Protein AF-A0A539DDQ6-F1 (afdb_monomer_lite)

Secondary structure (DSSP, 8-state):
-EEEE-SSS-EEEEEEESSTTS-EEEEEE-TT-EEE------SEEEEEEEEETTEEEEEEEEEE-TTS--EEEEEESSTT-EEEEEE-

Structure (mmCIF, N/CA/C/O backbone):
data_AF-A0A539DDQ6-F1
#
_entry.id   AF-A0A539DDQ6-F1
#
loop_
_atom_site.group_PDB
_atom_site.id
_atom_site.type_symbol
_atom_site.label_atom_id
_atom_site.label_alt_id
_atom_site.label_comp_id
_atom_site.label_asym_id
_atom_site.label_entity_id
_atom_site.label_seq_id
_atom_site.pdbx_PDB_ins_code
_atom_site.Cartn_x
_atom_site.Cartn_y
_atom_site.Cartn_z
_atom_site.occupancy
_atom_site.B_iso_or_equiv
_atom_site.auth_seq_id
_atom_site.auth_comp_id
_atom_site.auth_asym_id
_atom_site.auth_atom_id
_atom_site.pdbx_PDB_model_num
ATOM 1 N N . MET A 1 1 ? 0.058 -6.656 -7.301 1.00 90.19 1 MET A N 1
ATOM 2 C CA . MET A 1 1 ? 0.025 -5.788 -6.109 1.00 90.19 1 MET A CA 1
ATOM 3 C C . MET A 1 1 ? -1.163 -6.169 -5.244 1.00 90.19 1 MET A C 1
ATOM 5 O O . MET A 1 1 ? -2.251 -6.381 -5.768 1.00 90.19 1 MET A O 1
ATOM 9 N N . ILE A 1 2 ? -0.936 -6.284 -3.945 1.00 94.75 2 ILE A N 1
ATOM 10 C CA . ILE A 1 2 ? -1.913 -6.587 -2.906 1.00 94.75 2 ILE A CA 1
ATOM 11 C C . ILE A 1 2 ? -1.927 -5.391 -1.960 1.00 94.75 2 ILE A C 1
ATOM 13 O O . ILE A 1 2 ? -0.864 -4.947 -1.537 1.00 94.75 2 ILE A O 1
ATOM 17 N N . ILE A 1 3 ? -3.110 -4.868 -1.663 1.00 95.25 3 ILE A N 1
ATOM 18 C CA . ILE A 1 3 ? -3.308 -3.748 -0.745 1.00 95.25 3 ILE A CA 1
ATOM 19 C C . ILE A 1 3 ? -4.338 -4.207 0.273 1.00 95.25 3 ILE A C 1
ATOM 21 O O . ILE A 1 3 ? -5.449 -4.576 -0.110 1.00 95.25 3 ILE A O 1
ATOM 25 N N . GLU A 1 4 ? -3.967 -4.232 1.544 1.00 96.69 4 GLU A N 1
ATOM 26 C CA . GLU A 1 4 ? -4.823 -4.753 2.604 1.00 96.69 4 GLU A CA 1
ATOM 27 C C . GLU A 1 4 ? -4.849 -3.838 3.820 1.00 96.69 4 GLU A C 1
ATOM 29 O O . GLU A 1 4 ? -3.836 -3.254 4.208 1.00 96.69 4 GLU A O 1
ATOM 34 N N . ASN A 1 5 ? -6.027 -3.726 4.427 1.00 96.75 5 ASN A N 1
ATOM 35 C CA . ASN A 1 5 ? -6.194 -3.063 5.708 1.00 96.75 5 ASN A CA 1
ATOM 36 C C . ASN A 1 5 ? -6.189 -4.118 6.818 1.00 96.75 5 ASN A C 1
ATOM 38 O O . ASN A 1 5 ? -7.162 -4.844 7.011 1.00 96.75 5 ASN A O 1
ATOM 42 N N . VAL A 1 6 ? -5.077 -4.195 7.543 1.00 96.81 6 VAL A N 1
ATOM 43 C CA . VAL A 1 6 ? -4.878 -5.086 8.698 1.00 96.81 6 VAL A CA 1
ATOM 44 C C . VAL A 1 6 ? -5.131 -4.363 10.030 1.00 96.81 6 VAL A C 1
ATOM 46 O O . VAL A 1 6 ? -4.804 -4.883 11.097 1.00 96.81 6 VAL A O 1
ATOM 49 N N . GLY A 1 7 ? -5.658 -3.136 9.975 1.00 93.81 7 GLY A N 1
ATOM 50 C CA . GLY A 1 7 ? -6.075 -2.346 11.129 1.00 93.81 7 GLY A CA 1
ATOM 51 C C . GLY A 1 7 ? -7.532 -2.570 11.530 1.00 93.81 7 GLY A C 1
ATOM 52 O O . GLY A 1 7 ? -8.240 -3.409 10.981 1.00 93.81 7 GLY A O 1
ATOM 53 N N . GLU A 1 8 ? -7.975 -1.779 12.508 1.00 94.44 8 GLU A N 1
ATOM 54 C CA . GLU A 1 8 ? -9.320 -1.856 13.105 1.00 94.44 8 GLU A CA 1
ATOM 55 C C . GLU A 1 8 ? -10.265 -0.748 12.615 1.00 94.44 8 GLU A C 1
ATOM 57 O O . GLU A 1 8 ? -11.444 -0.733 12.959 1.00 94.44 8 GLU A O 1
ATOM 62 N N . GLN A 1 9 ? -9.758 0.188 11.811 1.00 91.94 9 GLN A N 1
ATOM 63 C CA . GLN A 1 9 ? -10.509 1.328 11.287 1.00 91.94 9 GLN A CA 1
ATOM 64 C C . GLN A 1 9 ? -10.439 1.354 9.766 1.00 91.94 9 GLN A C 1
ATOM 66 O O . GLN A 1 9 ? -9.481 0.853 9.178 1.00 91.94 9 GLN A O 1
ATOM 71 N N . ASP A 1 10 ? -11.434 1.968 9.131 1.00 92.88 10 ASP A N 1
ATOM 72 C CA . ASP A 1 10 ? -11.397 2.234 7.697 1.00 92.88 10 ASP A CA 1
ATOM 73 C C . ASP A 1 10 ? -10.176 3.089 7.333 1.00 92.88 10 ASP A C 1
ATOM 75 O O . ASP A 1 10 ? -9.848 4.050 8.029 1.00 92.88 10 ASP A O 1
ATOM 79 N N . ALA A 1 11 ? -9.539 2.766 6.210 1.00 92.50 11 ALA A N 1
ATOM 80 C CA . ALA A 1 11 ? -8.398 3.507 5.690 1.00 92.50 11 ALA A CA 1
ATOM 81 C C . ALA A 1 11 ? -8.679 3.963 4.259 1.00 92.50 11 ALA A C 1
ATOM 83 O O . ALA A 1 11 ? -9.026 3.153 3.398 1.00 92.50 11 ALA A O 1
ATOM 84 N N . GLU A 1 12 ? -8.517 5.255 3.981 1.00 95.69 12 GLU A N 1
ATOM 85 C CA . GLU A 1 12 ? -8.475 5.740 2.606 1.00 95.69 12 GLU A CA 1
ATOM 86 C C . GLU A 1 12 ? -7.030 5.693 2.116 1.00 95.69 12 GLU A C 1
ATOM 88 O O . GLU A 1 12 ? -6.163 6.368 2.659 1.00 95.69 12 GLU A O 1
ATOM 93 N N . VAL A 1 13 ? -6.762 4.873 1.104 1.00 95.25 13 VAL A N 1
ATOM 94 C CA . VAL A 1 13 ? -5.410 4.581 0.629 1.00 95.25 13 VAL A CA 1
ATOM 95 C C . VAL A 1 13 ? -5.299 4.971 -0.836 1.00 95.25 13 VAL A C 1
ATOM 97 O O . VAL A 1 13 ? -6.178 4.648 -1.637 1.00 95.25 13 VAL A O 1
ATOM 100 N N . SER A 1 14 ? -4.208 5.634 -1.205 1.00 94.25 14 SER A N 1
ATOM 101 C CA . SER A 1 14 ? -3.763 5.746 -2.588 1.00 94.25 14 SER A CA 1
ATOM 102 C C . SER A 1 14 ? -2.376 5.146 -2.763 1.00 94.25 14 SER A C 1
ATOM 104 O O . SER A 1 14 ? -1.570 5.097 -1.837 1.00 94.25 14 SER A O 1
ATOM 106 N N . VAL A 1 15 ? -2.116 4.637 -3.957 1.00 92.19 15 VAL A N 1
ATOM 107 C CA . VAL A 1 15 ? -0.821 4.114 -4.368 1.00 92.19 15 VAL A CA 1
ATOM 108 C C . VAL A 1 15 ? -0.519 4.697 -5.730 1.00 92.19 15 VAL A C 1
ATOM 110 O O . VAL A 1 15 ? -1.273 4.479 -6.677 1.00 92.19 15 VAL A O 1
ATOM 113 N N . ASP A 1 16 ? 0.596 5.405 -5.823 1.00 89.88 16 ASP A N 1
ATOM 114 C CA . ASP A 1 16 ? 1.013 6.121 -7.017 1.00 89.88 16 ASP A CA 1
ATOM 115 C C . ASP A 1 16 ? 2.472 5.788 -7.315 1.00 89.88 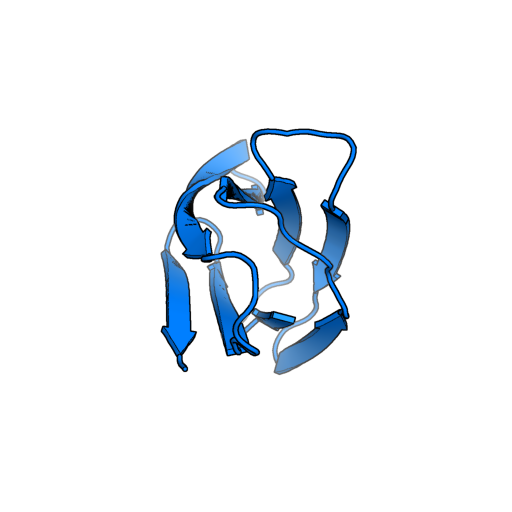16 ASP A C 1
ATOM 117 O O . ASP A 1 16 ? 3.329 5.807 -6.430 1.00 89.88 16 ASP A O 1
ATOM 121 N N . VAL A 1 17 ? 2.784 5.477 -8.568 1.00 86.19 17 VAL A N 1
ATOM 122 C CA . VAL A 1 17 ? 4.182 5.349 -9.003 1.00 86.19 17 VAL A CA 1
ATOM 123 C C . VAL A 1 17 ? 4.754 6.719 -9.358 1.00 86.19 17 VAL A C 1
ATOM 125 O O . VAL A 1 17 ? 4.029 7.589 -9.840 1.00 86.19 17 VAL A O 1
ATOM 128 N N . VAL A 1 18 ? 6.065 6.911 -9.170 1.00 78.44 18 VAL A N 1
ATOM 129 C CA . VAL A 1 18 ? 6.734 8.197 -9.471 1.00 78.44 18 VAL A CA 1
ATOM 130 C C . VAL A 1 18 ? 6.492 8.634 -10.922 1.00 78.44 18 VAL A C 1
ATOM 132 O O . VAL A 1 18 ? 6.265 9.810 -11.198 1.00 78.44 18 VAL A O 1
ATOM 135 N N . ASN A 1 19 ? 6.443 7.676 -11.847 1.00 77.38 19 ASN A N 1
ATOM 136 C CA . ASN A 1 19 ? 6.026 7.908 -13.223 1.00 77.38 19 ASN A CA 1
ATOM 137 C C . ASN A 1 19 ? 4.503 7.765 -13.365 1.00 77.38 19 ASN A C 1
ATOM 139 O O . ASN A 1 19 ? 4.016 6.719 -13.796 1.00 77.38 19 ASN A O 1
ATOM 143 N N . ALA A 1 20 ? 3.764 8.837 -13.058 1.00 62.16 20 ALA A N 1
ATOM 144 C CA . ALA A 1 20 ? 2.298 8.924 -12.898 1.00 62.16 20 ALA A CA 1
ATOM 145 C C . ALA A 1 20 ? 1.395 8.373 -14.039 1.00 62.16 20 ALA A C 1
ATOM 147 O O . ALA A 1 20 ? 0.175 8.478 -13.970 1.00 62.16 20 ALA A O 1
ATOM 148 N N . ARG A 1 21 ? 1.954 7.773 -15.096 1.00 73.25 21 ARG A N 1
ATOM 149 C CA . ARG A 1 21 ? 1.229 7.116 -16.198 1.00 73.25 21 ARG A CA 1
ATOM 150 C C . ARG A 1 21 ? 1.226 5.589 -16.136 1.00 73.25 21 ARG A C 1
ATOM 152 O O . ARG A 1 21 ? 0.574 4.964 -16.965 1.00 73.25 21 ARG A O 1
ATOM 159 N N . GLN A 1 22 ? 1.972 4.981 -15.217 1.00 79.31 22 GLN A N 1
ATOM 160 C CA . GLN A 1 22 ? 2.141 3.523 -15.205 1.00 79.31 22 GLN A CA 1
ATOM 161 C C . GLN A 1 22 ? 1.184 2.812 -14.258 1.00 79.31 22 GLN A C 1
ATOM 163 O O . GLN A 1 22 ? 0.703 1.722 -14.562 1.00 79.31 22 GLN A O 1
ATOM 168 N N . PHE A 1 23 ? 0.894 3.436 -13.121 1.00 85.69 23 PHE A N 1
ATOM 169 C CA . PHE A 1 23 ? -0.040 2.915 -12.143 1.00 85.69 23 PHE A CA 1
ATOM 170 C C . PHE A 1 23 ? -0.422 4.009 -11.150 1.00 85.69 23 PHE A C 1
ATOM 172 O O . PHE A 1 23 ? 0.445 4.646 -10.549 1.00 85.69 23 PHE A O 1
ATOM 179 N N . SER A 1 24 ? -1.723 4.170 -10.959 1.00 89.38 24 SER A N 1
ATOM 180 C CA . SER A 1 24 ? -2.298 4.858 -9.816 1.00 89.38 24 SER A CA 1
ATOM 181 C C . SER A 1 24 ? -3.534 4.096 -9.364 1.00 89.38 24 SER A C 1
ATOM 183 O O . SER A 1 24 ? -4.287 3.530 -10.165 1.00 89.38 24 SER A O 1
ATOM 185 N N . TRP A 1 25 ? -3.738 4.049 -8.058 1.00 92.62 25 TRP A N 1
ATOM 186 C CA . TRP A 1 25 ? -4.941 3.499 -7.463 1.00 92.62 25 TRP A CA 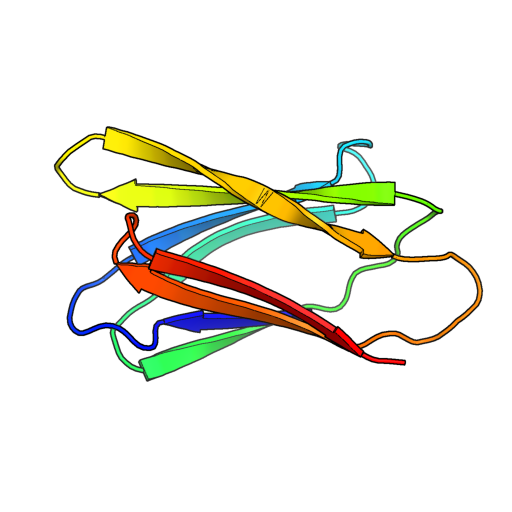1
ATOM 187 C C . TRP A 1 25 ? -5.311 4.302 -6.228 1.00 92.62 25 TRP A C 1
ATOM 189 O O . TRP A 1 25 ? -4.441 4.740 -5.487 1.00 92.62 25 TRP A O 1
ATOM 199 N N . ARG A 1 26 ? -6.611 4.457 -5.985 1.00 94.88 26 ARG A N 1
ATOM 200 C CA . ARG A 1 26 ? -7.146 5.018 -4.749 1.00 94.88 26 ARG A CA 1
ATOM 201 C C . ARG A 1 26 ? -8.414 4.279 -4.361 1.00 94.88 26 ARG A C 1
ATOM 203 O O . ARG A 1 26 ? -9.227 3.953 -5.228 1.00 94.88 26 ARG A O 1
ATOM 210 N N . GLY A 1 27 ? -8.594 4.038 -3.071 1.00 95.31 27 GLY A N 1
ATOM 211 C CA . GLY A 1 27 ? -9.800 3.421 -2.545 1.00 95.31 27 GLY A CA 1
ATOM 212 C C . GLY A 1 27 ? -9.878 3.480 -1.027 1.00 95.31 27 GLY A C 1
ATOM 213 O O . GLY A 1 27 ? -8.873 3.624 -0.336 1.00 95.31 27 GLY A O 1
ATOM 214 N N . ARG A 1 28 ? -11.101 3.356 -0.515 1.00 95.25 28 ARG A N 1
ATOM 215 C CA . ARG A 1 28 ? -11.363 3.121 0.905 1.00 95.25 28 ARG A CA 1
ATOM 216 C C . ARG A 1 28 ? -11.349 1.618 1.160 1.00 95.25 28 ARG A C 1
ATOM 218 O O . ARG A 1 28 ? -11.981 0.886 0.407 1.00 95.25 28 ARG A O 1
ATOM 225 N N . LEU A 1 29 ? -10.651 1.193 2.206 1.00 95.31 29 LEU A N 1
ATOM 226 C CA . LEU A 1 29 ? -10.552 -0.194 2.652 1.00 95.31 29 LEU A CA 1
ATOM 227 C C . LEU A 1 29 ? -11.132 -0.316 4.058 1.00 95.31 29 LEU A C 1
ATOM 229 O O . LEU A 1 29 ? -10.663 0.357 4.979 1.00 95.31 29 LEU A O 1
ATOM 233 N N . ARG A 1 30 ? -12.119 -1.190 4.236 1.00 95.62 30 ARG A N 1
ATOM 234 C CA . ARG A 1 30 ? -12.629 -1.571 5.561 1.00 95.62 30 ARG A CA 1
ATOM 235 C C . ARG A 1 30 ? -11.623 -2.464 6.301 1.00 95.62 30 ARG A C 1
ATOM 237 O O . ARG A 1 30 ? -10.772 -3.069 5.647 1.00 95.62 30 ARG A O 1
ATOM 244 N N . PRO A 1 31 ? -11.712 -2.594 7.635 1.00 95.81 31 PRO A N 1
ATOM 245 C CA . PRO A 1 31 ? -10.924 -3.568 8.389 1.00 95.81 31 PRO A CA 1
ATOM 246 C C . PRO A 1 31 ? -11.011 -4.973 7.780 1.00 95.81 31 PRO A C 1
ATOM 248 O O . PRO A 1 31 ? -12.104 -5.477 7.520 1.00 95.81 31 PRO A O 1
ATOM 251 N N . GLY A 1 32 ? -9.858 -5.593 7.525 1.00 96.19 32 GLY A N 1
ATOM 252 C CA . GLY A 1 32 ? -9.743 -6.914 6.900 1.00 96.19 32 GLY A CA 1
ATOM 253 C C . GLY A 1 32 ? -9.969 -6.943 5.383 1.00 96.19 32 GLY A C 1
ATOM 254 O O . GLY A 1 32 ? -9.854 -8.007 4.774 1.00 96.19 32 GLY A O 1
ATOM 255 N N . GLU A 1 33 ? -10.284 -5.812 4.747 1.00 97.31 33 GLU A N 1
ATOM 256 C CA . GLU A 1 33 ? -10.487 -5.751 3.301 1.00 97.31 33 GLU A CA 1
ATOM 257 C C . GLU A 1 33 ? -9.157 -5.827 2.547 1.00 97.31 33 GLU A C 1
ATOM 259 O O . GLU A 1 33 ? -8.156 -5.208 2.921 1.00 97.31 33 GLU A O 1
ATOM 264 N N . ARG A 1 34 ? -9.171 -6.572 1.437 1.00 96.94 34 ARG A N 1
ATOM 265 C CA . ARG A 1 34 ? -8.025 -6.763 0.551 1.00 96.94 34 ARG A CA 1
ATOM 266 C C . ARG A 1 34 ? -8.407 -6.489 -0.894 1.00 96.94 34 ARG A C 1
ATOM 268 O O . ARG A 1 34 ? -9.365 -7.048 -1.422 1.00 96.94 34 ARG A O 1
ATOM 275 N N . VAL A 1 35 ? -7.574 -5.704 -1.565 1.00 96.38 35 VAL A N 1
ATOM 276 C CA . VAL A 1 35 ? -7.686 -5.387 -2.986 1.00 96.38 35 VAL A CA 1
ATOM 277 C C . VAL A 1 35 ? -6.459 -5.912 -3.722 1.00 96.38 35 VAL A C 1
ATOM 279 O O . VAL A 1 35 ? -5.318 -5.711 -3.307 1.00 96.38 35 VAL A O 1
ATOM 282 N N . VAL A 1 36 ? -6.693 -6.583 -4.849 1.00 94.94 36 VAL A N 1
ATOM 283 C CA . VAL A 1 36 ? -5.631 -7.068 -5.736 1.00 94.94 36 VAL A CA 1
ATOM 284 C C . VAL A 1 36 ? -5.645 -6.250 -7.020 1.00 94.94 36 VAL A C 1
ATOM 286 O O . VAL A 1 36 ? -6.686 -6.078 -7.656 1.00 94.94 36 VAL A O 1
ATOM 289 N N . LYS A 1 37 ? -4.477 -5.732 -7.401 1.00 91.25 37 LYS A N 1
ATOM 290 C CA . LYS A 1 37 ? -4.269 -4.963 -8.628 1.00 91.25 37 LYS A CA 1
ATOM 291 C C . LYS A 1 37 ? -3.118 -5.532 -9.433 1.00 91.25 37 LYS A C 1
ATOM 293 O O . LYS A 1 37 ? -2.053 -5.850 -8.899 1.00 91.25 37 LYS A O 1
ATOM 298 N N . PHE A 1 38 ? -3.330 -5.602 -10.737 1.00 86.44 38 PHE A N 1
ATOM 299 C CA . PHE A 1 38 ? -2.260 -5.806 -11.697 1.00 86.44 38 PHE A CA 1
ATOM 300 C C . PHE A 1 38 ? -1.726 -4.441 -12.105 1.00 86.44 38 PHE A C 1
ATOM 302 O O . PHE A 1 38 ? -2.491 -3.545 -12.454 1.00 86.44 38 PHE A O 1
ATOM 309 N N . ALA A 1 39 ? -0.413 -4.292 -12.024 1.00 80.12 39 ALA A N 1
ATOM 310 C CA . ALA A 1 39 ? 0.298 -3.085 -12.391 1.00 80.12 39 ALA A CA 1
ATOM 311 C C . ALA A 1 39 ? 1.465 -3.496 -13.284 1.00 80.12 39 ALA A C 1
ATOM 313 O O . ALA A 1 39 ? 2.105 -4.520 -13.036 1.00 80.12 39 ALA A O 1
ATOM 314 N N . ARG A 1 40 ? 1.711 -2.722 -14.339 1.00 77.88 40 ARG A N 1
ATOM 315 C CA . ARG A 1 40 ? 2.918 -2.851 -15.153 1.00 77.88 40 ARG A CA 1
ATOM 316 C C . ARG A 1 40 ? 3.831 -1.703 -14.775 1.00 77.88 40 ARG A C 1
ATOM 318 O O . ARG A 1 40 ? 3.496 -0.549 -15.015 1.00 77.88 40 ARG A O 1
ATOM 325 N N . PHE A 1 41 ? 4.959 -2.044 -14.177 1.00 74.31 41 PHE A N 1
ATOM 326 C CA . PHE A 1 41 ? 5.979 -1.084 -13.800 1.00 74.31 41 PHE A CA 1
ATOM 327 C C . PHE A 1 41 ? 7.094 -1.104 -14.848 1.00 74.31 41 PHE A C 1
ATOM 329 O O . PHE A 1 41 ? 7.493 -2.173 -15.311 1.00 74.31 41 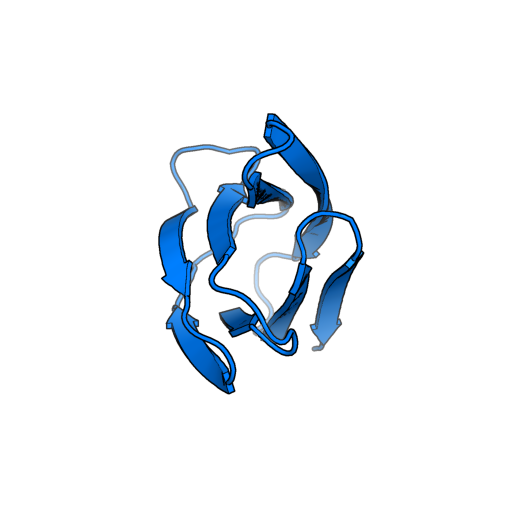PHE A O 1
ATOM 336 N N . SER A 1 42 ? 7.601 0.066 -15.227 1.00 76.44 42 SER A N 1
ATOM 337 C CA . SER A 1 42 ? 9.023 0.179 -15.554 1.00 76.44 42 SER A CA 1
ATOM 338 C C . SER A 1 42 ? 9.802 0.340 -14.251 1.00 76.44 42 SER A C 1
ATOM 340 O O . SER A 1 42 ? 9.190 0.616 -13.225 1.00 76.44 42 SER A O 1
ATOM 342 N N . ASP A 1 43 ? 11.125 0.220 -14.311 1.00 79.44 43 ASP A N 1
ATOM 343 C CA . ASP A 1 43 ? 12.063 0.494 -13.214 1.00 79.44 43 ASP A CA 1
ATOM 344 C C . ASP A 1 43 ? 11.681 1.749 -12.420 1.00 79.44 43 ASP A C 1
ATOM 346 O O . ASP A 1 43 ? 11.988 2.864 -12.840 1.00 79.44 43 ASP A O 1
ATOM 350 N N . ASN A 1 44 ? 10.956 1.579 -11.310 1.00 80.56 44 ASN A N 1
ATOM 351 C CA . ASN A 1 44 ? 10.329 2.687 -10.595 1.00 80.56 44 ASN A CA 1
ATOM 352 C C . ASN A 1 44 ? 10.143 2.399 -9.114 1.00 80.56 44 ASN A C 1
ATOM 354 O O . ASN A 1 44 ? 9.883 1.274 -8.690 1.00 80.56 44 ASN A O 1
ATOM 358 N N . SER A 1 45 ? 10.180 3.476 -8.338 1.00 85.81 45 SER A N 1
ATOM 359 C CA . SER A 1 45 ? 9.614 3.505 -6.999 1.00 85.81 45 SER A CA 1
ATOM 360 C C . SER A 1 45 ? 8.142 3.919 -7.032 1.00 85.81 45 SER A C 1
ATOM 362 O O . SER A 1 45 ? 7.651 4.552 -7.977 1.00 85.81 45 SER A O 1
ATOM 364 N N . PHE A 1 46 ? 7.429 3.566 -5.971 1.00 86.75 46 PHE A N 1
ATOM 365 C CA . PHE A 1 46 ? 6.072 4.037 -5.724 1.00 86.75 46 PHE A CA 1
ATOM 366 C C . PHE A 1 46 ? 5.942 4.644 -4.334 1.00 86.75 46 PHE A C 1
ATOM 368 O O . PHE A 1 46 ? 6.803 4.488 -3.468 1.00 86.75 46 PHE A O 1
ATOM 375 N N . ARG A 1 47 ? 4.853 5.376 -4.143 1.00 90.69 47 ARG A N 1
ATOM 376 C CA . ARG A 1 47 ? 4.444 5.993 -2.892 1.00 90.69 47 ARG A CA 1
ATOM 377 C C . ARG A 1 47 ? 3.074 5.450 -2.527 1.00 90.69 47 ARG A C 1
ATOM 379 O O . ARG A 1 47 ? 2.206 5.325 -3.388 1.00 90.69 47 ARG A O 1
ATOM 386 N N . THR A 1 48 ? 2.892 5.171 -1.247 1.00 92.75 48 THR A N 1
ATOM 387 C CA . THR A 1 48 ? 1.583 4.867 -0.678 1.00 92.75 48 THR A CA 1
ATOM 388 C C . THR A 1 48 ? 1.172 6.045 0.180 1.00 92.75 48 THR A C 1
ATOM 390 O O . THR A 1 48 ? 1.951 6.507 1.005 1.00 92.75 48 THR A O 1
ATOM 393 N N . THR A 1 49 ? -0.046 6.525 0.019 1.00 93.81 49 THR A N 1
ATOM 394 C CA . THR A 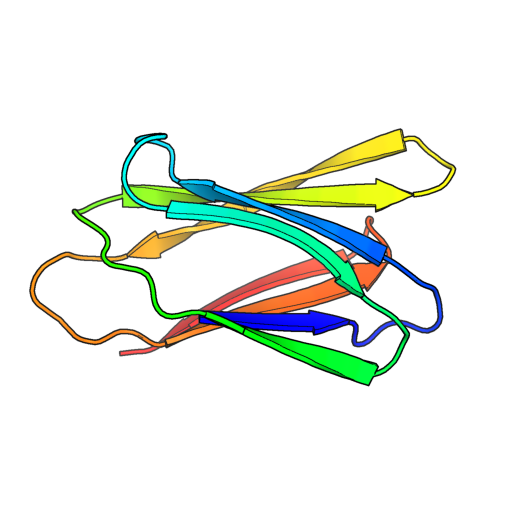1 49 ? -0.612 7.575 0.856 1.00 93.81 49 THR A CA 1
ATOM 395 C C . THR A 1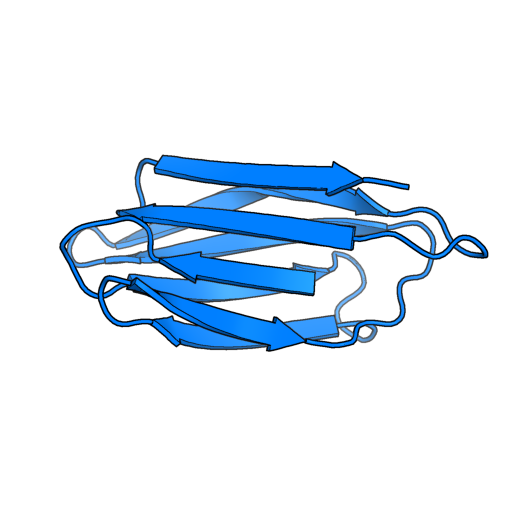 49 ? -1.809 7.008 1.596 1.00 93.81 49 THR A C 1
ATOM 397 O O . THR A 1 49 ? -2.636 6.326 1.000 1.00 93.81 49 THR A O 1
ATOM 400 N N . CYS A 1 50 ? -1.913 7.279 2.891 1.00 93.81 50 CYS A N 1
ATOM 401 C CA . CYS A 1 50 ? -3.077 6.936 3.699 1.00 93.81 50 CYS A CA 1
ATOM 402 C C . CYS A 1 50 ? -3.694 8.214 4.264 1.00 93.81 50 CYS A C 1
ATOM 404 O O . CYS A 1 50 ? -2.969 9.101 4.708 1.00 93.81 50 CYS A O 1
ATOM 406 N N . ARG A 1 51 ? -5.021 8.315 4.257 1.00 92.25 51 ARG A N 1
ATOM 407 C CA . ARG A 1 51 ? -5.761 9.444 4.813 1.00 92.25 51 ARG A CA 1
ATOM 408 C C . ARG A 1 51 ? -6.679 8.995 5.944 1.00 92.25 51 ARG A C 1
ATOM 410 O O . ARG A 1 51 ? -7.444 8.041 5.792 1.00 92.25 51 ARG A O 1
ATOM 417 N N . ASP A 1 52 ? -6.606 9.725 7.049 1.00 87.06 52 ASP A N 1
ATOM 418 C CA . ASP A 1 52 ? -7.442 9.571 8.237 1.00 87.06 52 ASP A CA 1
ATOM 419 C C . ASP A 1 52 ? -7.911 10.940 8.769 1.00 87.06 52 ASP A C 1
ATOM 421 O O . ASP A 1 52 ? -7.767 11.970 8.108 1.00 87.06 52 ASP A O 1
ATOM 425 N N . ALA A 1 53 ? -8.508 10.955 9.965 1.00 85.12 53 ALA A N 1
ATOM 426 C CA . ALA A 1 53 ? -8.993 12.176 10.607 1.00 85.12 53 ALA A CA 1
ATOM 427 C C . ALA A 1 53 ? -7.875 13.171 10.983 1.00 85.12 53 ALA A C 1
ATOM 429 O O . ALA A 1 53 ? -8.162 14.355 11.150 1.00 85.12 53 ALA A O 1
ATOM 430 N N . ALA A 1 54 ? -6.624 12.717 11.121 1.00 84.94 54 ALA A N 1
ATOM 431 C CA . ALA A 1 54 ? -5.479 13.576 11.417 1.00 84.94 54 ALA A CA 1
ATOM 432 C C . ALA A 1 54 ? -4.873 14.199 10.147 1.00 84.94 54 ALA A C 1
ATOM 434 O O . ALA A 1 54 ? -4.145 15.187 10.241 1.00 84.94 54 ALA A O 1
ATOM 435 N N . GLY A 1 55 ? -5.188 13.655 8.968 1.00 87.56 55 GLY A N 1
ATOM 436 C CA . GLY A 1 55 ? -4.798 14.213 7.680 1.00 87.56 55 GLY A CA 1
ATOM 437 C C . GLY A 1 55 ? -4.298 13.160 6.698 1.00 87.56 55 GLY A C 1
ATOM 438 O O . GLY A 1 55 ? -4.736 12.012 6.698 1.00 87.56 55 GLY A O 1
ATOM 439 N N . GLU A 1 56 ? -3.401 13.585 5.811 1.00 92.06 56 GLU A N 1
ATOM 440 C CA . GLU A 1 56 ? -2.803 12.750 4.773 1.00 92.06 56 GLU A CA 1
ATOM 441 C C . GLU A 1 56 ? -1.362 12.381 5.144 1.00 92.06 56 GLU A C 1
ATOM 443 O O . GLU A 1 56 ? -0.538 13.251 5.420 1.00 92.06 56 GLU A O 1
ATOM 448 N N . HIS A 1 57 ? -1.059 11.084 5.127 1.00 91.81 57 HIS A N 1
ATOM 449 C CA . HIS A 1 57 ? 0.220 10.514 5.542 1.00 91.81 57 HIS A CA 1
ATOM 450 C C . HIS A 1 57 ? 0.855 9.786 4.361 1.00 91.81 57 HIS A C 1
ATOM 452 O O . HIS A 1 57 ? 0.343 8.766 3.893 1.00 91.81 57 HIS A O 1
ATOM 458 N N . ALA A 1 58 ? 1.970 10.320 3.866 1.00 91.88 58 ALA A N 1
ATOM 459 C CA . ALA A 1 58 ? 2.725 9.719 2.775 1.00 91.88 58 ALA A CA 1
ATOM 460 C C . ALA A 1 58 ? 3.776 8.742 3.312 1.00 91.88 58 ALA A C 1
ATOM 462 O O . ALA A 1 58 ? 4.567 9.079 4.190 1.00 91.88 58 ALA A O 1
ATOM 463 N N . HIS A 1 59 ? 3.828 7.560 2.712 1.00 91.75 59 HIS A N 1
ATOM 464 C CA . HIS A 1 59 ? 4.757 6.486 3.035 1.00 91.75 59 HIS A CA 1
ATOM 465 C C . HIS A 1 59 ? 5.595 6.142 1.814 1.00 91.75 59 HIS A C 1
ATOM 467 O O . HIS A 1 59 ? 5.085 6.000 0.695 1.00 91.75 59 HIS A O 1
ATOM 473 N N . ALA A 1 60 ? 6.902 6.012 2.030 1.00 86.62 60 ALA A N 1
ATOM 474 C CA . ALA A 1 60 ? 7.795 5.507 1.002 1.00 86.62 60 ALA A CA 1
ATOM 475 C C . ALA A 1 60 ? 7.398 4.063 0.665 1.00 86.62 60 ALA A C 1
ATOM 477 O O . ALA A 1 60 ? 7.278 3.221 1.555 1.00 86.62 60 ALA A O 1
ATOM 478 N N . GLY A 1 61 ? 7.156 3.794 -0.616 1.00 83.69 61 GLY A N 1
ATOM 479 C CA . GLY A 1 61 ? 6.944 2.438 -1.099 1.00 83.69 61 GLY A CA 1
ATOM 480 C C . GLY A 1 61 ? 8.265 1.720 -1.369 1.00 83.69 61 GLY A C 1
ATOM 481 O O . GLY A 1 61 ? 9.335 2.119 -0.908 1.00 83.69 61 GLY A O 1
ATOM 482 N N . GLY A 1 62 ? 8.171 0.645 -2.146 1.00 86.25 62 GLY A N 1
ATOM 483 C CA . GLY A 1 62 ? 9.313 -0.132 -2.613 1.00 86.25 62 GLY A CA 1
ATOM 484 C C . GLY A 1 62 ? 9.771 0.280 -4.010 1.00 86.25 62 GLY A C 1
ATOM 485 O O . GLY A 1 62 ? 9.185 1.153 -4.654 1.00 86.25 62 GLY A O 1
ATOM 486 N N . TYR A 1 63 ? 10.812 -0.398 -4.483 1.00 88.50 63 TYR A N 1
ATOM 487 C CA . TYR A 1 63 ? 11.262 -0.346 -5.868 1.00 88.50 63 TYR A CA 1
ATOM 488 C C . TYR A 1 63 ? 10.862 -1.635 -6.581 1.00 88.50 63 TYR A C 1
ATOM 490 O O . TYR A 1 63 ? 10.937 -2.712 -5.994 1.00 88.50 63 TYR A O 1
ATOM 498 N N . VAL A 1 64 ? 10.438 -1.512 -7.832 1.00 87.06 64 VAL A N 1
ATOM 499 C CA . VAL A 1 64 ? 10.058 -2.632 -8.693 1.00 87.06 64 VAL A CA 1
ATOM 500 C C . VAL A 1 64 ? 10.867 -2.574 -9.977 1.00 87.06 64 VAL A C 1
ATOM 502 O O . VAL A 1 64 ? 10.893 -1.550 -10.663 1.00 87.06 64 VAL A O 1
ATOM 505 N N . THR A 1 65 ? 11.527 -3.684 -10.292 1.00 83.69 65 THR A N 1
ATOM 506 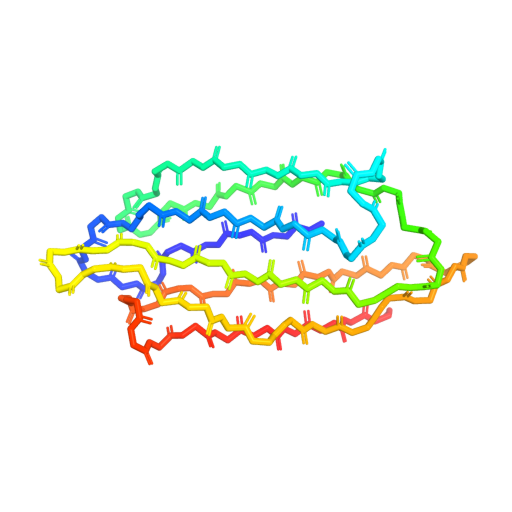C CA . THR A 1 65 ? 12.353 -3.817 -11.500 1.00 83.69 65 THR A CA 1
ATOM 507 C C . THR A 1 65 ? 11.503 -4.244 -12.693 1.00 83.69 65 THR A C 1
ATOM 509 O O . THR A 1 65 ? 10.577 -5.044 -12.557 1.00 83.69 65 THR A O 1
ATOM 512 N N . ASN A 1 66 ? 11.804 -3.735 -13.881 1.00 80.25 66 ASN A N 1
ATOM 513 C CA . ASN A 1 66 ? 11.174 -4.183 -15.113 1.00 80.25 66 ASN A CA 1
ATOM 514 C C . ASN A 1 66 ? 11.586 -5.633 -15.458 1.00 80.25 66 ASN A C 1
ATOM 516 O O . ASN A 1 66 ? 12.561 -6.171 -14.938 1.00 80.25 66 ASN A O 1
ATOM 520 N N . GLY A 1 67 ? 10.821 -6.295 -16.330 1.00 78.50 67 GLY A N 1
ATOM 521 C CA . GLY A 1 67 ? 11.204 -7.598 -16.893 1.00 78.50 67 GLY A CA 1
ATOM 522 C C . GLY A 1 67 ? 11.074 -8.808 -15.957 1.00 78.50 67 GLY A C 1
ATOM 523 O O . GLY A 1 67 ? 11.125 -9.932 -16.449 1.00 78.50 67 GLY A O 1
ATOM 524 N N . MET A 1 68 ? 10.835 -8.612 -14.654 1.00 81.44 68 MET A N 1
ATOM 525 C CA . MET A 1 68 ? 10.608 -9.696 -13.690 1.00 81.44 68 MET A CA 1
ATOM 526 C C . MET A 1 68 ? 9.237 -9.584 -13.010 1.00 81.44 68 MET A C 1
ATOM 528 O O . MET A 1 68 ? 8.908 -8.514 -12.482 1.00 81.44 68 MET A O 1
ATOM 532 N N . PRO A 1 69 ? 8.435 -10.668 -12.976 1.00 85.00 69 PRO A N 1
ATOM 533 C CA . PRO A 1 69 ? 7.246 -10.730 -12.134 1.00 85.00 69 PRO A CA 1
ATOM 534 C C . PRO A 1 69 ? 7.623 -10.470 -10.674 1.00 85.00 69 PRO A C 1
ATOM 536 O O . PRO A 1 69 ? 8.558 -11.071 -10.169 1.00 85.00 69 PRO A O 1
ATOM 539 N N . GLN A 1 70 ? 6.902 -9.565 -10.016 1.00 88.75 70 GLN A N 1
ATOM 540 C CA . GLN A 1 70 ? 7.096 -9.235 -8.605 1.00 88.75 70 GLN A CA 1
ATOM 541 C C . GLN A 1 70 ? 5.742 -9.094 -7.914 1.00 88.75 70 GLN A C 1
ATOM 543 O O . GLN A 1 70 ? 4.781 -8.545 -8.475 1.00 88.75 70 GLN A O 1
ATOM 548 N N . VAL A 1 71 ? 5.666 -9.549 -6.666 1.00 91.44 71 VAL A N 1
ATOM 549 C CA . VAL A 1 71 ? 4.504 -9.359 -5.801 1.00 91.44 71 VAL A CA 1
ATOM 550 C C . VAL A 1 71 ? 4.788 -8.214 -4.841 1.00 91.44 71 VAL A C 1
ATOM 552 O O . VAL A 1 71 ? 5.583 -8.323 -3.917 1.00 91.44 71 VAL A O 1
ATOM 555 N N . VAL A 1 72 ? 4.090 -7.101 -5.053 1.00 91.62 72 VAL A N 1
ATOM 556 C CA . VAL A 1 72 ? 4.072 -5.976 -4.114 1.00 91.62 72 VAL A CA 1
ATOM 557 C C . VAL A 1 72 ? 2.930 -6.167 -3.123 1.00 91.62 72 VAL A C 1
ATOM 559 O O . VAL A 1 72 ? 1.780 -6.248 -3.560 1.00 91.62 72 VAL A O 1
ATOM 562 N N . THR A 1 73 ? 3.226 -6.186 -1.827 1.00 94.62 73 THR A N 1
ATOM 563 C CA . THR A 1 73 ? 2.235 -6.222 -0.743 1.00 94.62 73 THR A CA 1
ATOM 564 C C . THR A 1 73 ? 2.331 -4.947 0.084 1.00 94.62 73 THR A C 1
ATOM 566 O O . THR A 1 73 ? 3.407 -4.597 0.561 1.00 94.62 73 THR A O 1
ATOM 569 N N . ILE A 1 74 ? 1.205 -4.258 0.243 1.00 94.50 74 ILE A N 1
ATOM 570 C CA . ILE A 1 74 ? 1.053 -3.049 1.052 1.00 94.50 74 ILE A CA 1
ATOM 571 C C . ILE A 1 74 ? 0.055 -3.370 2.159 1.00 94.50 74 ILE A C 1
ATOM 573 O O . ILE A 1 74 ? -1.096 -3.698 1.865 1.00 94.50 74 ILE A O 1
ATOM 577 N N . GLN A 1 75 ? 0.489 -3.266 3.412 1.00 96.00 75 GLN A N 1
ATOM 578 C CA . GLN A 1 75 ? -0.378 -3.462 4.572 1.00 96.00 75 GLN A CA 1
ATOM 579 C C . GLN A 1 75 ? -0.578 -2.130 5.281 1.00 96.00 75 GLN A C 1
ATOM 581 O O . GLN A 1 75 ? 0.380 -1.400 5.541 1.00 96.00 75 GLN A O 1
ATOM 586 N N . VAL A 1 76 ? -1.827 -1.818 5.602 1.00 94.88 76 VAL A N 1
ATOM 587 C CA . VAL A 1 76 ? -2.214 -0.587 6.291 1.00 94.88 76 VAL A CA 1
ATOM 588 C C . VAL A 1 76 ? -2.817 -0.955 7.637 1.00 94.88 76 VAL A C 1
ATOM 590 O O . VAL A 1 76 ? -3.815 -1.667 7.694 1.00 94.88 76 VAL A O 1
ATOM 593 N N . LYS A 1 77 ? -2.216 -0.474 8.727 1.00 94.38 77 LYS A N 1
ATOM 594 C CA . LYS A 1 77 ? -2.704 -0.637 10.101 1.00 94.38 77 LYS A CA 1
ATOM 595 C C . LYS A 1 77 ? -2.948 0.740 10.720 1.00 94.38 77 LYS A C 1
ATOM 597 O O . LYS A 1 77 ? -2.241 1.179 11.625 1.00 94.38 77 LYS A O 1
ATOM 602 N N . GLY A 1 78 ? -3.936 1.447 10.176 1.00 88.50 78 GLY A N 1
ATOM 603 C CA . GLY A 1 78 ? -4.067 2.891 10.378 1.00 88.50 78 GLY A CA 1
ATOM 604 C C . GLY A 1 78 ? -2.963 3.668 9.651 1.00 88.50 78 GLY A C 1
ATOM 605 O O . GLY A 1 78 ? -1.941 3.109 9.246 1.00 88.50 78 GLY A O 1
ATOM 606 N N . CYS A 1 79 ? -3.152 4.974 9.461 1.00 89.12 79 CYS A N 1
ATOM 607 C CA . CYS A 1 79 ? -2.257 5.732 8.587 1.00 89.12 79 CYS A CA 1
ATOM 608 C C . CYS A 1 79 ? -0.864 5.999 9.164 1.00 89.12 79 CYS A C 1
ATOM 610 O O . CYS A 1 79 ? 0.037 6.324 8.398 1.00 89.12 79 CYS A O 1
ATOM 612 N N . ALA A 1 80 ? -0.644 5.796 10.465 1.00 86.75 80 ALA A N 1
ATOM 613 C CA . ALA A 1 80 ? 0.687 5.859 11.074 1.00 86.75 80 ALA A CA 1
ATOM 614 C C . ALA A 1 80 ? 1.526 4.581 10.860 1.00 86.75 80 ALA A C 1
ATOM 616 O O . ALA A 1 80 ? 2.728 4.588 11.114 1.00 86.75 80 ALA A O 1
ATOM 617 N N . SER A 1 81 ? 0.916 3.476 10.412 1.00 91.19 81 SER A N 1
ATOM 618 C CA . SER A 1 81 ? 1.582 2.178 10.277 1.00 91.19 81 SER A CA 1
ATOM 619 C C . SER A 1 81 ? 1.257 1.549 8.924 1.00 91.19 81 SER A C 1
ATOM 621 O O . SER A 1 81 ? 0.378 0.698 8.794 1.00 91.19 81 SER A O 1
ATOM 623 N N . VAL A 1 82 ? 1.978 1.999 7.896 1.00 93.94 82 VAL A N 1
ATOM 624 C CA . VAL A 1 82 ? 1.929 1.427 6.547 1.00 93.94 82 VAL A CA 1
ATOM 625 C C . VAL A 1 82 ? 3.241 0.699 6.282 1.00 93.94 82 VAL A C 1
ATOM 627 O O . VAL A 1 82 ? 4.317 1.272 6.439 1.00 93.94 82 VAL A O 1
ATOM 630 N N . SER A 1 83 ? 3.160 -0.566 5.877 1.00 93.94 83 SER A N 1
ATOM 631 C CA . SER A 1 83 ? 4.319 -1.374 5.496 1.00 93.94 83 SER A CA 1
ATOM 632 C C . SER A 1 83 ? 4.235 -1.774 4.027 1.00 93.94 83 SER A C 1
ATOM 634 O O . SER A 1 83 ? 3.154 -1.921 3.454 1.00 93.94 83 SER A O 1
ATOM 636 N N . THR A 1 84 ? 5.400 -1.932 3.403 1.00 93.31 84 THR A N 1
ATOM 637 C CA . THR A 1 84 ? 5.518 -2.351 2.007 1.00 93.31 84 THR A CA 1
ATOM 638 C C . THR A 1 84 ? 6.546 -3.466 1.892 1.00 93.31 84 THR A C 1
ATOM 640 O O . THR A 1 84 ? 7.647 -3.356 2.427 1.00 93.31 84 THR A O 1
ATOM 643 N N . LYS A 1 85 ? 6.196 -4.519 1.154 1.00 93.00 85 LYS A N 1
ATOM 644 C CA . LYS A 1 85 ? 7.076 -5.639 0.815 1.00 93.00 85 LYS A CA 1
ATOM 645 C C . LYS A 1 85 ? 7.053 -5.877 -0.692 1.00 93.00 85 LYS A C 1
ATOM 647 O O . LYS A 1 85 ? 5.986 -5.826 -1.304 1.00 93.00 85 LYS A O 1
ATOM 652 N N . VAL A 1 86 ? 8.220 -6.134 -1.277 1.00 91.00 86 VAL A N 1
ATOM 653 C CA . VAL A 1 86 ? 8.375 -6.516 -2.686 1.00 91.00 86 VAL A CA 1
ATOM 654 C C . VAL A 1 86 ? 9.068 -7.873 -2.721 1.00 91.00 86 VAL A C 1
ATOM 656 O O . VAL A 1 86 ? 10.190 -7.998 -2.238 1.00 91.00 86 VAL A O 1
ATOM 659 N N . ASP A 1 87 ? 8.373 -8.876 -3.247 1.00 90.12 87 ASP A N 1
ATOM 660 C CA . ASP A 1 87 ? 8.859 -10.247 -3.412 1.00 90.12 87 ASP A CA 1
ATOM 661 C C . ASP A 1 87 ? 9.047 -10.570 -4.905 1.00 90.12 87 ASP A C 1
ATOM 663 O O . ASP A 1 87 ? 8.282 -10.068 -5.737 1.00 90.12 87 ASP A O 1
ATOM 667 N N . PHE A 1 88 ? 10.039 -11.407 -5.223 1.00 85.06 88 PHE A N 1
ATOM 668 C CA . PHE A 1 88 ? 10.350 -11.905 -6.573 1.00 85.06 88 PHE A CA 1
ATOM 669 C C . PHE A 1 88 ? 9.824 -13.329 -6.771 1.00 85.06 88 PHE A C 1
ATOM 671 O O . PHE A 1 88 ? 9.883 -14.113 -5.795 1.00 85.06 88 PHE A O 1
#

Radius of gyration: 12.31 Å; chains: 1; bounding box: 25×26×30 Å

Foldseek 3Di:
DKEFECAQAKKWKWKAWPPRPFDIDTDIHHHGRMDDDDTADDFTWMWMWIADPVGIAIDTEDTDHHPDDKDWYWYPHDRVDIDIDIGD

pLDDT: mean 89.31, std 6.62, range [62.16, 97.31]

Sequence (88 aa):
MIIENVGEQDAEVSVDVVNARQFSWRGRLRPGERVVKFARFSDNSFRTTCRDAAGEHAHAGGYVTNGMPQVVTIQVKGCASVSTKVDF